Protein AF-A0A6A4AHL5-F1 (afdb_monomer_lite)

InterPro domains:
  IPR045379 Crinkler effector protein, N-terminal [PF20147] (1-46)

pLDDT: mean 85.43, std 7.69, range [63.59, 94.69]

Radius of gyration: 11.03 Å; chains: 1; bounding box: 29×17×24 Å

Foldseek 3Di:
DWDWDADPPDPPRTDIFDDDPPDDVVVVVVSCCVVCVPVCVVPDPVD

Structure (mmCIF, N/CA/C/O backbone):
data_AF-A0A6A4AHL5-F1
#
_entry.id   AF-A0A6A4AHL5-F1
#
loop_
_atom_site.group_PDB
_atom_site.id
_atom_site.type_symbol
_atom_site.label_atom_id
_atom_site.label_alt_id
_atom_site.label_comp_id
_atom_site.label_asym_id
_atom_site.label_entity_id
_atom_site.label_seq_id
_atom_site.pdbx_PDB_ins_code
_atom_site.Cartn_x
_atom_site.Cartn_y
_atom_site.Cartn_z
_atom_site.occupancy
_atom_site.B_iso_or_equiv
_atom_site.auth_seq_id
_atom_site.auth_comp_id
_atom_site.auth_asym_id
_atom_site.auth_atom_id
_atom_site.pdbx_PDB_model_num
ATOM 1 N N . MET A 1 1 ? -11.349 -0.940 2.301 1.00 85.31 1 MET A N 1
ATOM 2 C CA . MET A 1 1 ? -11.047 -0.328 0.987 1.00 85.31 1 MET A CA 1
ATOM 3 C C . MET A 1 1 ? -9.686 -0.791 0.484 1.00 85.31 1 MET A C 1
ATOM 5 O O . MET A 1 1 ? -8.836 -1.152 1.290 1.00 85.31 1 MET A O 1
ATOM 9 N N . LYS A 1 2 ? -9.462 -0.738 -0.834 1.00 88.62 2 LYS A N 1
ATOM 10 C CA . LYS A 1 2 ? -8.166 -1.060 -1.446 1.00 88.62 2 LYS A CA 1
ATOM 11 C C . LYS A 1 2 ? -7.448 0.207 -1.885 1.00 88.62 2 LYS A C 1
ATOM 13 O O . LYS A 1 2 ? -7.981 0.963 -2.696 1.00 88.62 2 LYS A O 1
ATOM 18 N N . LEU A 1 3 ? -6.239 0.409 -1.376 1.00 91.88 3 LEU A N 1
ATOM 19 C CA . LEU A 1 3 ? -5.326 1.454 -1.820 1.00 91.88 3 LEU A CA 1
ATOM 20 C C . LEU A 1 3 ? -4.252 0.853 -2.722 1.00 91.88 3 LEU A C 1
ATOM 22 O O . LEU A 1 3 ? -3.758 -0.239 -2.463 1.00 91.88 3 LEU A O 1
ATOM 26 N N . PHE A 1 4 ? -3.855 1.586 -3.758 1.00 91.56 4 PHE A N 1
ATOM 27 C CA . PHE A 1 4 ? -2.672 1.264 -4.551 1.00 91.56 4 PHE A CA 1
ATOM 28 C C . PHE A 1 4 ? -1.545 2.220 -4.162 1.00 91.56 4 PHE A C 1
ATOM 30 O O . PHE A 1 4 ? -1.648 3.430 -4.363 1.00 91.56 4 PHE A O 1
ATOM 37 N N . CYS A 1 5 ? -0.475 1.675 -3.594 1.00 89.38 5 CYS A N 1
ATOM 38 C CA . CYS A 1 5 ? 0.699 2.415 -3.144 1.00 89.38 5 CYS A CA 1
ATOM 39 C C . CYS A 1 5 ? 1.859 2.178 -4.111 1.00 89.38 5 CYS A C 1
ATOM 41 O O . CYS A 1 5 ? 2.068 1.051 -4.539 1.00 89.38 5 CYS A O 1
ATOM 43 N N . ALA A 1 6 ? 2.639 3.206 -4.438 1.00 88.75 6 ALA A N 1
ATOM 44 C CA . ALA A 1 6 ? 3.837 3.078 -5.267 1.00 88.75 6 ALA A CA 1
ATOM 45 C C . ALA A 1 6 ? 5.069 3.552 -4.495 1.00 88.75 6 ALA A C 1
ATOM 47 O O . ALA A 1 6 ? 4.982 4.481 -3.691 1.00 88.75 6 ALA A O 1
ATOM 48 N N . ILE A 1 7 ? 6.218 2.927 -4.756 1.00 82.75 7 ILE A N 1
ATOM 49 C CA . ILE A 1 7 ? 7.496 3.353 -4.185 1.00 82.75 7 ILE A CA 1
ATOM 50 C C . ILE A 1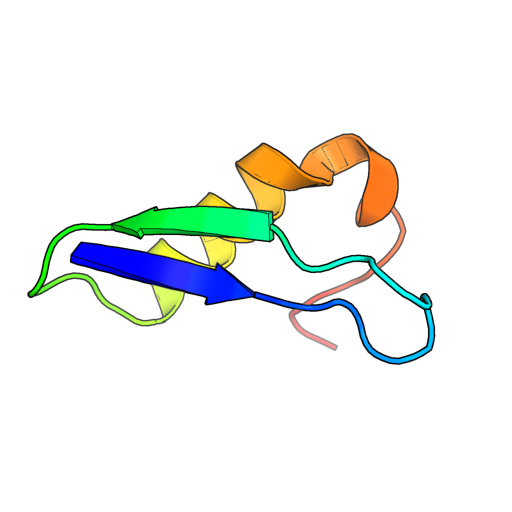 7 ? 8.145 4.323 -5.173 1.00 82.75 7 ILE A C 1
ATOM 52 O O . ILE A 1 7 ? 8.438 3.968 -6.319 1.00 82.75 7 ILE A O 1
ATOM 56 N N . VAL A 1 8 ? 8.361 5.565 -4.736 1.00 82.62 8 VAL A N 1
ATOM 57 C CA . VAL A 1 8 ? 9.004 6.597 -5.560 1.00 82.62 8 VAL A CA 1
ATOM 58 C C . VAL A 1 8 ? 10.418 6.147 -5.929 1.00 82.62 8 VAL A C 1
ATOM 60 O O . VAL A 1 8 ? 11.181 5.710 -5.074 1.00 82.62 8 VAL A O 1
ATOM 63 N N . GLY A 1 9 ? 10.761 6.246 -7.215 1.00 80.00 9 GLY A N 1
ATOM 64 C CA . GLY A 1 9 ? 12.069 5.835 -7.736 1.00 80.00 9 GLY A CA 1
ATOM 65 C C . GLY A 1 9 ? 12.163 4.369 -8.170 1.00 80.00 9 GLY A C 1
ATOM 66 O O . GLY A 1 9 ? 13.167 3.992 -8.767 1.00 80.00 9 GLY A O 1
ATOM 67 N N . VAL A 1 10 ? 11.120 3.555 -7.961 1.00 77.12 10 VAL A N 1
ATOM 68 C CA . VAL A 1 10 ? 11.063 2.173 -8.463 1.00 77.12 10 VAL A CA 1
ATOM 69 C C . VAL A 1 10 ? 9.976 2.069 -9.532 1.00 77.12 10 VAL A C 1
ATOM 71 O O . VAL A 1 10 ? 8.780 2.082 -9.230 1.00 77.12 10 VAL A O 1
ATOM 74 N N . ALA A 1 11 ? 10.385 1.988 -10.801 1.00 78.38 11 ALA A N 1
ATOM 75 C CA . ALA A 1 11 ? 9.464 1.896 -11.933 1.00 78.38 11 ALA A CA 1
ATOM 76 C C . ALA A 1 11 ? 8.575 0.642 -11.836 1.00 78.38 11 ALA A C 1
ATOM 78 O O . ALA A 1 11 ? 9.066 -0.459 -11.604 1.00 78.38 11 ALA A O 1
ATOM 79 N N . GLY A 1 12 ? 7.260 0.816 -12.015 1.00 77.31 12 GLY A N 1
ATOM 80 C CA . GLY A 1 12 ? 6.286 -0.285 -12.006 1.00 77.31 12 GLY A CA 1
ATOM 81 C C . GLY A 1 12 ? 5.999 -0.902 -10.630 1.00 77.31 12 GLY A C 1
ATOM 82 O O . GLY A 1 12 ? 5.451 -1.995 -10.562 1.00 77.31 12 GLY A O 1
ATOM 83 N N . SER A 1 13 ? 6.349 -0.229 -9.531 1.00 79.50 13 SER A N 1
ATOM 84 C CA . SER A 1 13 ? 6.307 -0.799 -8.174 1.00 79.50 13 SER A CA 1
ATOM 85 C C . SER A 1 13 ? 4.970 -0.686 -7.437 1.00 79.50 13 SER A C 1
ATOM 87 O O . SER A 1 13 ? 4.938 -0.879 -6.221 1.00 79.50 13 SER A O 1
ATOM 89 N N . ALA A 1 14 ? 3.872 -0.358 -8.124 1.00 88.62 14 ALA A N 1
ATOM 90 C CA . ALA A 1 14 ? 2.585 -0.204 -7.456 1.00 88.62 14 ALA A CA 1
ATOM 91 C C . ALA A 1 14 ? 2.124 -1.530 -6.819 1.00 88.62 14 ALA A C 1
ATOM 93 O O . ALA A 1 14 ? 2.199 -2.590 -7.438 1.00 88.62 14 ALA A O 1
ATOM 94 N N . PHE A 1 15 ? 1.643 -1.472 -5.579 1.00 89.31 15 PHE A N 1
ATOM 95 C CA . PHE A 1 15 ? 1.160 -2.616 -4.817 1.00 89.31 15 PHE A CA 1
ATOM 96 C C . PHE A 1 15 ? -0.131 -2.276 -4.077 1.00 89.31 15 PHE A C 1
ATOM 98 O O . PHE A 1 15 ? -0.320 -1.161 -3.596 1.00 89.31 15 PHE A O 1
ATOM 105 N N . GLU A 1 16 ? -1.023 -3.257 -3.974 1.00 93.00 16 GLU A N 1
ATOM 106 C CA . GLU A 1 16 ? -2.271 -3.107 -3.227 1.00 93.00 16 GLU A CA 1
ATOM 107 C C . GLU A 1 16 ? -2.027 -3.158 -1.718 1.00 93.00 16 GLU A C 1
ATOM 109 O O . GLU A 1 16 ? -1.276 -4.009 -1.232 1.00 93.00 16 GLU A O 1
ATOM 114 N N . VAL A 1 17 ? -2.733 -2.324 -0.968 1.00 93.25 17 VAL A N 1
ATOM 115 C CA . VAL A 1 17 ? -2.840 -2.352 0.491 1.00 93.25 17 VAL A CA 1
ATOM 116 C C . VAL A 1 17 ? -4.324 -2.353 0.837 1.00 93.25 17 VAL A C 1
ATOM 118 O O . VAL A 1 17 ? -5.078 -1.514 0.349 1.00 93.25 17 VAL A O 1
ATOM 121 N N . ASP A 1 18 ? -4.745 -3.319 1.644 1.00 93.69 18 ASP A N 1
ATOM 122 C CA . ASP A 1 18 ? -6.133 -3.450 2.085 1.00 93.69 18 ASP A CA 1
ATOM 123 C C . ASP A 1 18 ? -6.236 -2.938 3.525 1.00 93.69 18 ASP A C 1
ATOM 125 O O . ASP A 1 18 ? -5.481 -3.397 4.386 1.00 93.69 18 ASP A O 1
ATOM 129 N N . ILE A 1 19 ? -7.094 -1.939 3.761 1.00 93.44 19 ILE A N 1
ATOM 130 C CA . ILE A 1 19 ? -7.343 -1.359 5.092 1.00 93.44 19 ILE A CA 1
ATOM 131 C C . ILE A 1 19 ? -8.837 -1.061 5.261 1.00 93.44 19 ILE A C 1
ATOM 133 O O . ILE A 1 19 ? -9.523 -0.730 4.289 1.00 93.44 19 ILE A O 1
ATOM 137 N N . ASP A 1 20 ? -9.345 -1.093 6.491 1.00 93.50 20 ASP A N 1
ATOM 138 C CA . ASP A 1 20 ? -10.712 -0.657 6.806 1.00 93.50 20 ASP A CA 1
ATOM 139 C C . ASP A 1 20 ? -10.965 0.823 6.46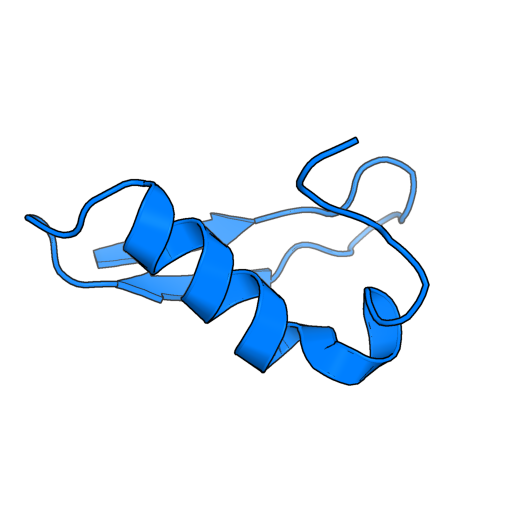7 1.00 93.50 20 ASP A C 1
ATOM 141 O O . ASP A 1 20 ? -10.099 1.674 6.646 1.00 93.50 20 ASP A O 1
ATOM 145 N N . GLU A 1 21 ? -12.177 1.168 6.015 1.00 89.50 21 GLU A N 1
ATOM 146 C CA . GLU A 1 21 ? -12.515 2.544 5.588 1.00 89.50 21 GLU A CA 1
ATOM 147 C C . GLU A 1 21 ? -12.370 3.603 6.692 1.00 89.50 21 GLU A C 1
ATOM 149 O O . GLU A 1 21 ? -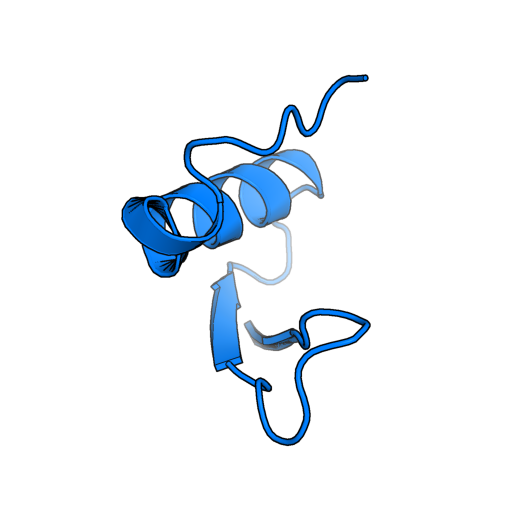12.107 4.765 6.393 1.00 89.50 21 GLU A O 1
ATOM 154 N N . GLY A 1 22 ? -12.501 3.206 7.960 1.00 93.44 22 GLY A N 1
ATOM 155 C CA . GLY A 1 22 ? -12.295 4.074 9.124 1.00 93.44 22 GLY A CA 1
ATOM 156 C C . GLY A 1 22 ? -10.898 3.983 9.745 1.00 93.44 22 GLY A C 1
ATOM 157 O O . GLY A 1 22 ? -10.677 4.543 10.819 1.00 93.44 22 GLY A O 1
ATOM 158 N N . ALA A 1 23 ? -9.971 3.243 9.132 1.00 93.94 23 ALA A N 1
ATOM 159 C CA . ALA A 1 23 ? -8.644 3.035 9.691 1.00 93.94 23 ALA A CA 1
ATOM 160 C C . ALA A 1 23 ? -7.816 4.329 9.682 1.00 93.94 23 ALA A C 1
ATOM 162 O O . ALA A 1 23 ? -7.863 5.140 8.756 1.00 93.94 23 ALA A O 1
ATOM 163 N N . SER A 1 24 ? -7.020 4.514 10.732 1.00 94.69 24 SER A N 1
ATOM 164 C CA . SER A 1 24 ? -6.117 5.653 10.850 1.00 94.69 24 SER A CA 1
ATOM 165 C C . SER A 1 24 ? -4.930 5.545 9.888 1.00 94.69 24 SER A C 1
ATOM 167 O O . SER A 1 24 ? -4.544 4.468 9.431 1.00 94.69 24 SER A O 1
ATOM 169 N N . VAL A 1 25 ? -4.250 6.672 9.668 1.00 91.25 25 VAL A N 1
ATOM 170 C CA . VAL A 1 25 ? -2.985 6.706 8.91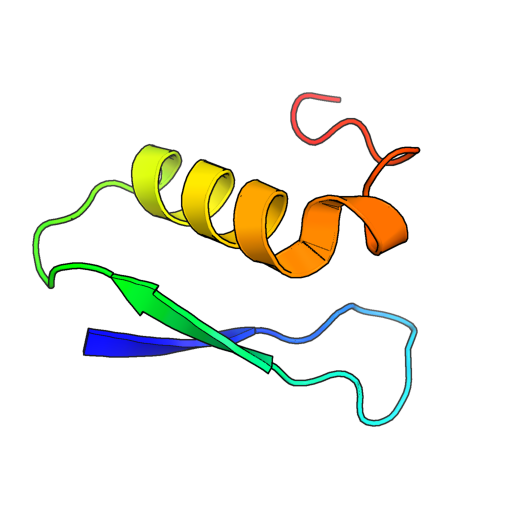4 1.00 91.25 25 VAL A CA 1
ATOM 171 C C . VAL A 1 25 ? -1.901 5.849 9.582 1.00 91.25 25 VAL A C 1
ATOM 173 O O . VAL A 1 25 ? -1.070 5.261 8.895 1.00 91.25 25 VAL A O 1
ATOM 176 N N . SER A 1 26 ? -1.920 5.715 10.913 1.00 91.69 26 SER A N 1
ATOM 177 C CA . SER A 1 26 ? -1.011 4.803 11.617 1.00 91.69 26 SER A CA 1
ATOM 178 C C . SER A 1 26 ? -1.253 3.340 11.240 1.00 91.69 26 SER A C 1
ATOM 180 O O . SER A 1 26 ? -0.291 2.619 11.000 1.00 91.69 26 SER A O 1
ATOM 182 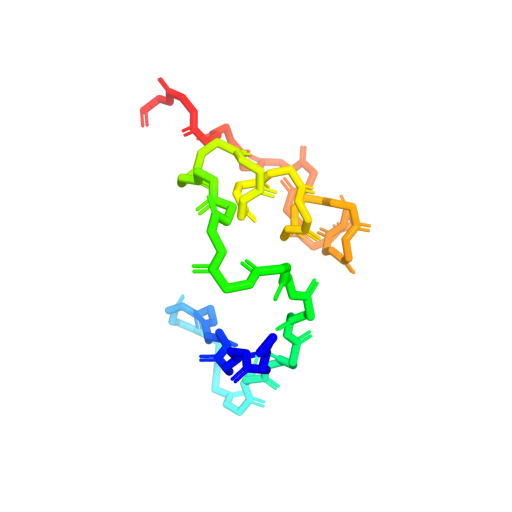N N . ALA A 1 27 ? -2.512 2.914 11.100 1.00 92.88 27 ALA A N 1
ATOM 183 C CA . ALA A 1 27 ? -2.833 1.568 10.632 1.00 92.88 27 ALA A CA 1
ATOM 184 C C . ALA A 1 27 ? -2.375 1.345 9.179 1.00 92.88 27 ALA A C 1
ATOM 186 O O . ALA A 1 27 ? -1.810 0.299 8.868 1.00 92.88 27 ALA A O 1
ATOM 187 N N . LEU A 1 28 ? -2.527 2.351 8.307 1.00 92.44 28 LEU A N 1
ATOM 188 C CA . LEU A 1 28 ? -1.983 2.305 6.944 1.00 92.44 28 LEU A CA 1
ATOM 189 C C . LEU A 1 28 ? -0.452 2.137 6.943 1.00 92.44 28 LEU A C 1
ATOM 191 O O . LEU A 1 28 ? 0.076 1.323 6.183 1.00 92.44 28 LEU A O 1
ATOM 195 N N . LYS A 1 29 ? 0.263 2.875 7.805 1.00 89.06 29 LYS A N 1
ATOM 196 C CA . LYS A 1 29 ? 1.728 2.789 7.942 1.00 89.06 29 LYS A CA 1
ATOM 197 C C . LYS A 1 29 ? 2.173 1.373 8.312 1.00 89.06 29 LYS A C 1
ATOM 199 O O . LYS A 1 29 ? 3.090 0.841 7.689 1.00 89.06 29 LYS A O 1
ATOM 204 N N . GLU A 1 30 ? 1.513 0.760 9.288 1.00 90.25 30 GLU A N 1
ATOM 205 C CA . GLU A 1 30 ? 1.826 -0.603 9.728 1.00 90.25 30 GLU A CA 1
ATOM 206 C C . GLU A 1 30 ? 1.497 -1.639 8.640 1.00 90.25 30 GLU A C 1
ATOM 208 O O . GLU A 1 30 ? 2.338 -2.481 8.328 1.00 90.25 30 GLU A O 1
ATOM 213 N N . ALA A 1 31 ? 0.351 -1.515 7.959 1.00 92.19 31 ALA A N 1
ATOM 214 C CA . ALA A 1 31 ? -0.023 -2.410 6.859 1.00 92.19 31 ALA A CA 1
ATOM 215 C C . ALA A 1 31 ? 0.994 -2.390 5.698 1.00 92.19 31 ALA A C 1
ATOM 217 O O . ALA A 1 31 ? 1.314 -3.431 5.115 1.00 92.19 31 ALA A O 1
ATOM 218 N N . ILE A 1 32 ? 1.540 -1.213 5.370 1.00 90.44 32 ILE A N 1
ATOM 219 C CA . ILE A 1 32 ? 2.606 -1.077 4.367 1.00 90.44 32 ILE A CA 1
ATOM 220 C C . ILE A 1 32 ? 3.891 -1.767 4.840 1.00 90.44 32 ILE A C 1
ATOM 222 O O . ILE A 1 32 ? 4.486 -2.526 4.070 1.00 90.44 32 ILE A O 1
ATOM 226 N N . LYS A 1 33 ? 4.313 -1.533 6.091 1.00 86.00 33 LYS A N 1
ATOM 227 C CA . LYS A 1 33 ? 5.520 -2.152 6.665 1.00 86.00 33 LYS A CA 1
ATOM 228 C C . LYS A 1 33 ? 5.424 -3.673 6.684 1.00 86.00 33 LYS A C 1
ATOM 230 O O . LYS A 1 33 ? 6.395 -4.331 6.323 1.00 86.00 33 LYS A O 1
ATOM 235 N N . ASP A 1 34 ? 4.273 -4.234 7.038 1.00 88.75 34 ASP A N 1
ATOM 236 C CA . ASP A 1 34 ? 4.076 -5.685 7.040 1.00 88.75 34 ASP A CA 1
ATOM 237 C C . ASP A 1 34 ? 4.154 -6.267 5.627 1.00 88.75 34 ASP A C 1
ATOM 239 O O . ASP A 1 34 ? 4.840 -7.266 5.393 1.00 88.75 34 ASP A O 1
ATOM 243 N N . LYS A 1 35 ? 3.519 -5.611 4.649 1.00 89.19 35 LYS A N 1
ATOM 244 C CA . LYS A 1 35 ? 3.493 -6.094 3.263 1.00 89.19 35 LYS A CA 1
ATOM 245 C C . LYS A 1 35 ? 4.832 -5.948 2.538 1.00 89.19 35 LYS A C 1
ATOM 247 O O . LYS A 1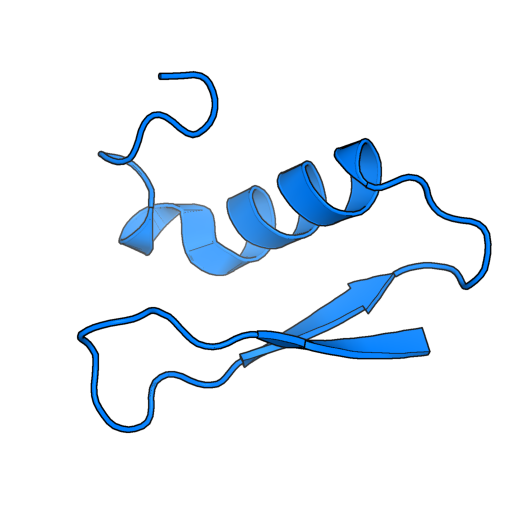 35 ? 5.141 -6.747 1.654 1.00 89.19 35 LYS A O 1
ATOM 252 N N . LYS A 1 36 ? 5.618 -4.929 2.888 1.00 85.50 36 LYS A N 1
ATOM 253 C CA . LYS A 1 36 ? 6.909 -4.594 2.266 1.00 85.50 36 LYS A CA 1
ATOM 254 C C . LYS A 1 36 ? 8.072 -4.695 3.247 1.00 85.50 36 LYS A C 1
ATOM 256 O O . LYS A 1 36 ? 9.068 -3.991 3.113 1.00 85.50 36 LYS A O 1
ATOM 261 N N . LYS A 1 37 ? 7.972 -5.612 4.210 1.00 80.00 37 LYS A N 1
ATOM 262 C CA . LYS A 1 37 ? 8.938 -5.752 5.304 1.00 80.00 37 LYS A CA 1
ATOM 263 C C . LYS A 1 37 ? 10.378 -5.922 4.828 1.00 80.00 37 LYS A C 1
ATOM 265 O O . LYS A 1 37 ? 11.273 -5.341 5.420 1.00 80.00 37 LYS A O 1
ATOM 270 N N . ASN A 1 38 ? 10.605 -6.679 3.753 1.00 80.12 38 ASN A N 1
ATOM 271 C CA . ASN A 1 38 ? 11.947 -6.904 3.205 1.00 80.12 38 ASN A CA 1
ATOM 272 C C . ASN A 1 38 ? 12.458 -5.740 2.347 1.00 80.12 38 ASN A C 1
ATOM 274 O O . ASN A 1 38 ? 13.662 -5.495 2.334 1.00 80.12 38 ASN A O 1
ATOM 278 N N . ASP A 1 39 ? 11.562 -5.054 1.636 1.00 77.38 39 ASP A N 1
ATOM 279 C CA . ASP A 1 39 ? 11.894 -3.936 0.747 1.00 77.38 39 ASP A CA 1
ATOM 280 C C . ASP A 1 39 ? 12.130 -2.631 1.526 1.00 77.38 39 ASP A C 1
ATOM 282 O O . ASP A 1 39 ? 12.898 -1.780 1.090 1.00 77.38 39 ASP A O 1
ATOM 286 N N . LEU A 1 40 ? 11.477 -2.479 2.684 1.00 79.12 40 LEU A N 1
ATOM 287 C CA . LEU A 1 40 ? 11.534 -1.285 3.533 1.00 79.12 40 LEU A CA 1
ATOM 288 C C . LEU A 1 40 ? 12.309 -1.502 4.842 1.00 79.12 40 LEU A C 1
ATOM 290 O O . LEU A 1 40 ? 12.315 -0.617 5.689 1.00 79.12 40 LEU A O 1
ATOM 294 N N . LYS A 1 41 ? 12.969 -2.652 5.030 1.00 78.69 41 LYS A N 1
ATOM 295 C CA . LYS A 1 41 ? 13.701 -2.989 6.272 1.00 78.69 41 LYS A CA 1
ATOM 296 C C . LYS A 1 41 ? 14.768 -1.963 6.674 1.00 78.69 41 LYS A C 1
ATOM 298 O O . LYS A 1 41 ? 15.063 -1.837 7.855 1.00 78.69 41 LYS A O 1
ATOM 303 N N . ASP A 1 42 ? 15.326 -1.255 5.694 1.00 80.69 42 ASP A N 1
ATOM 304 C CA . ASP A 1 42 ? 16.383 -0.257 5.877 1.00 80.69 42 ASP A CA 1
ATOM 305 C C . ASP A 1 42 ? 15.837 1.190 5.839 1.00 80.69 42 ASP A C 1
ATOM 307 O O . ASP A 1 42 ? 16.608 2.149 5.878 1.00 80.69 42 ASP A O 1
ATOM 311 N N . VAL A 1 43 ? 14.512 1.365 5.746 1.00 75.31 43 VAL A N 1
ATOM 312 C CA . VAL A 1 43 ? 13.840 2.671 5.679 1.00 75.31 43 VAL A CA 1
ATOM 313 C C . VAL A 1 43 ? 13.190 2.978 7.026 1.00 75.31 43 VAL A C 1
ATOM 315 O O . VAL A 1 43 ? 12.201 2.356 7.414 1.00 75.31 43 VAL A O 1
ATOM 318 N N . ASP A 1 44 ? 13.725 3.977 7.726 1.00 74.00 44 ASP A N 1
ATOM 319 C CA . ASP A 1 44 ? 13.095 4.525 8.925 1.00 74.00 44 ASP A CA 1
ATOM 320 C C . ASP A 1 44 ? 11.942 5.452 8.525 1.00 74.00 44 ASP A C 1
ATOM 322 O O . ASP A 1 44 ? 12.146 6.507 7.929 1.00 74.00 44 ASP A O 1
ATOM 326 N N . ALA A 1 45 ? 10.718 5.033 8.831 1.00 67.69 45 ALA A N 1
ATOM 327 C CA . ALA A 1 45 ? 9.511 5.764 8.470 1.00 67.69 45 ALA A CA 1
ATOM 328 C C . ALA A 1 45 ? 9.152 6.885 9.467 1.00 67.69 45 ALA A C 1
ATOM 330 O O . ALA A 1 45 ? 8.099 7.508 9.310 1.00 67.69 45 ALA A O 1
ATOM 331 N N . ASP A 1 46 ? 9.943 7.084 10.523 1.00 69.56 46 ASP A N 1
ATOM 332 C CA . ASP A 1 46 ? 9.763 8.119 11.551 1.00 69.56 46 ASP A CA 1
ATOM 333 C C . ASP A 1 46 ? 10.879 9.184 11.523 1.00 69.56 46 ASP A C 1
ATOM 335 O O . ASP A 1 46 ? 10.907 10.070 12.379 1.00 69.56 46 ASP A O 1
ATOM 339 N N . LYS A 1 47 ? 11.776 9.113 10.530 1.00 63.59 47 LYS A N 1
ATOM 340 C CA . LYS A 1 47 ? 12.906 10.028 10.340 1.00 63.59 47 LYS A CA 1
ATOM 341 C C . LYS A 1 47 ? 12.663 11.080 9.262 1.00 63.59 47 LYS A C 1
ATOM 343 O O . LYS A 1 47 ? 11.964 10.775 8.271 1.00 63.59 47 LYS A O 1
#

Organism: NCBI:txid129364

Sequence (47 aa):
MKLFCAIVGVAGSAFEVDIDEGASVSALKEAIKDKKKNDLKDVDADK

Secondary structure (DSSP, 8-state):
-EEEE--TTSTT--EEEE--TT--HHHHHHHHHHHTTTTSTT--TT-